Protein AF-A0A536W6Q1-F1 (afdb_monomer_lite)

pLDDT: mean 85.79, std 6.74, range [47.47, 94.06]

Structure (mmCIF, N/CA/C/O backbone):
data_AF-A0A536W6Q1-F1
#
_entry.id   AF-A0A536W6Q1-F1
#
loop_
_atom_site.group_PDB
_atom_site.id
_atom_site.type_symbol
_atom_site.label_atom_id
_atom_site.label_alt_id
_atom_site.label_comp_id
_atom_site.label_asym_id
_atom_site.label_entity_id
_atom_site.label_seq_id
_atom_site.pdbx_PDB_ins_code
_atom_site.Cartn_x
_atom_site.Cartn_y
_atom_site.Cartn_z
_atom_site.occupancy
_atom_site.B_iso_or_equiv
_atom_site.auth_seq_id
_atom_site.auth_comp_id
_atom_site.auth_asym_id
_atom_site.auth_atom_id
_atom_site.pdbx_PDB_model_num
ATOM 1 N N . MET A 1 1 ? 15.937 1.598 0.356 1.00 47.47 1 MET A N 1
ATOM 2 C CA . MET A 1 1 ? 14.646 2.320 0.290 1.00 47.47 1 MET A CA 1
ATOM 3 C C . MET A 1 1 ? 13.597 1.269 -0.009 1.00 47.47 1 MET A C 1
ATOM 5 O O . MET A 1 1 ? 13.782 0.554 -0.979 1.00 47.47 1 MET A O 1
ATOM 9 N N . SER A 1 2 ? 12.635 1.026 0.876 1.00 57.47 2 SER A N 1
ATOM 10 C CA . SER A 1 2 ? 11.781 -0.157 0.745 1.00 57.47 2 SER A CA 1
ATOM 11 C C . SER A 1 2 ? 10.466 0.165 0.039 1.00 57.47 2 SER A C 1
ATOM 13 O O . SER A 1 2 ? 9.787 1.096 0.468 1.00 57.47 2 SER A O 1
ATOM 15 N N . ASP A 1 3 ? 10.108 -0.637 -0.961 1.00 76.44 3 ASP A N 1
ATOM 16 C CA . ASP A 1 3 ? 8.867 -0.560 -1.741 1.00 76.44 3 ASP A CA 1
ATOM 17 C C . ASP A 1 3 ? 7.641 -0.859 -0.860 1.00 76.44 3 ASP A C 1
ATOM 19 O O . ASP A 1 3 ? 7.199 -2.000 -0.697 1.00 76.44 3 ASP A O 1
ATOM 23 N N . ALA A 1 4 ? 7.136 0.168 -0.182 1.00 81.12 4 ALA A N 1
ATOM 24 C CA . ALA A 1 4 ? 6.023 0.035 0.744 1.00 81.12 4 ALA A CA 1
ATOM 25 C C . ALA A 1 4 ? 5.242 1.332 0.893 1.00 81.12 4 ALA A C 1
ATOM 27 O O . ALA A 1 4 ? 5.767 2.431 0.715 1.00 81.12 4 ALA A O 1
ATOM 28 N N . TYR A 1 5 ? 3.984 1.176 1.279 1.00 85.62 5 TYR A N 1
ATOM 29 C CA . TYR A 1 5 ? 3.135 2.273 1.695 1.00 85.62 5 TYR A CA 1
ATOM 30 C C . TYR A 1 5 ? 3.221 2.423 3.215 1.00 85.62 5 TYR A C 1
ATOM 32 O O . TYR A 1 5 ? 2.963 1.469 3.949 1.00 85.62 5 TYR A O 1
ATOM 40 N N . PHE A 1 6 ? 3.581 3.613 3.689 1.00 88.38 6 PHE A N 1
ATOM 41 C CA . PHE A 1 6 ? 3.636 3.922 5.115 1.00 88.38 6 PHE A CA 1
ATOM 42 C C . PHE A 1 6 ? 2.411 4.748 5.493 1.00 88.38 6 PHE A C 1
ATOM 44 O O . PHE A 1 6 ? 2.242 5.868 5.015 1.00 88.38 6 PHE A O 1
ATOM 51 N N . ALA A 1 7 ? 1.557 4.191 6.344 1.00 88.50 7 ALA A N 1
ATOM 52 C CA . ALA A 1 7 ? 0.397 4.878 6.893 1.00 88.50 7 ALA A CA 1
ATOM 53 C C . ALA A 1 7 ? 0.620 5.127 8.385 1.00 88.50 7 ALA A C 1
ATOM 55 O O . ALA A 1 7 ? 0.991 4.208 9.113 1.00 88.50 7 ALA A O 1
ATOM 56 N N . LEU A 1 8 ? 0.402 6.357 8.845 1.00 90.69 8 LEU A N 1
ATOM 57 C CA . LEU A 1 8 ? 0.393 6.671 10.270 1.00 90.69 8 LEU A CA 1
ATOM 58 C C . LEU A 1 8 ? -1.042 6.529 10.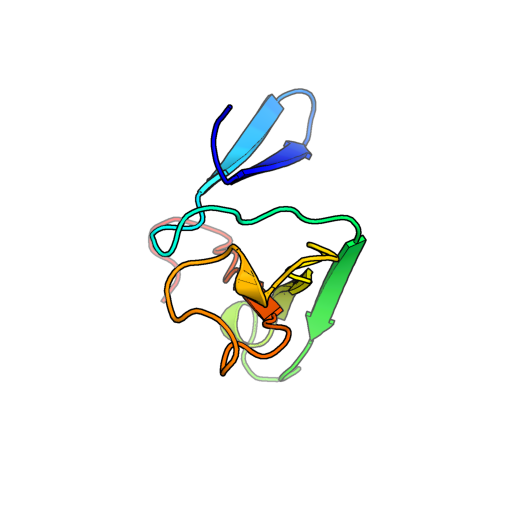780 1.00 90.69 8 LEU A C 1
ATOM 60 O O . LEU A 1 8 ? -1.913 7.299 10.384 1.00 90.69 8 LEU A O 1
ATOM 64 N N . VAL A 1 9 ? -1.282 5.537 11.634 1.00 88.56 9 VAL A N 1
ATOM 65 C CA . VAL A 1 9 ? -2.595 5.247 12.225 1.00 88.56 9 VAL A CA 1
ATOM 66 C C . VAL A 1 9 ? -2.427 5.271 13.736 1.00 88.56 9 VAL A C 1
ATOM 68 O O . VAL A 1 9 ? -1.578 4.558 14.267 1.00 88.56 9 VAL A O 1
ATOM 71 N N . ASP A 1 10 ? -3.173 6.135 14.424 1.00 91.81 10 ASP A N 1
ATOM 72 C CA . ASP A 1 10 ? -3.137 6.271 15.889 1.00 91.81 10 ASP A CA 1
ATOM 73 C C . ASP A 1 10 ? -1.713 6.418 16.467 1.00 91.81 10 ASP A C 1
ATOM 75 O O . ASP A 1 10 ? -1.348 5.819 17.479 1.00 91.81 10 ASP A O 1
ATOM 79 N N . GLY A 1 11 ? -0.861 7.185 15.777 1.00 94.06 11 GLY A N 1
ATOM 80 C CA . GLY A 1 11 ? 0.529 7.422 16.182 1.00 94.06 11 GLY A CA 1
ATOM 81 C C . GLY A 1 11 ? 1.493 6.256 15.926 1.00 94.06 11 GLY A C 1
ATOM 82 O O . GLY A 1 11 ? 2.669 6.358 16.272 1.00 94.06 11 GLY A O 1
ATOM 83 N N . LYS A 1 12 ? 1.043 5.165 15.294 1.00 92.25 12 LYS A N 1
ATOM 84 C CA . LYS A 1 12 ? 1.876 4.019 14.905 1.00 92.25 12 LYS A CA 1
ATOM 85 C C . LYS A 1 12 ? 1.997 3.915 13.389 1.00 92.25 12 LYS A C 1
ATOM 87 O O . LYS A 1 12 ? 1.026 4.068 12.651 1.00 92.25 12 LYS A O 1
ATOM 92 N N . TRP A 1 13 ? 3.205 3.619 12.918 1.00 90.19 13 TRP A N 1
ATOM 93 C CA . TRP A 1 13 ? 3.446 3.364 11.502 1.00 90.19 13 TRP A CA 1
ATOM 94 C C . TRP A 1 13 ? 2.991 1.957 11.122 1.00 90.19 13 TRP A C 1
ATOM 96 O O . TRP A 1 13 ? 3.543 0.961 11.586 1.00 90.19 13 TRP A O 1
ATOM 106 N N . VAL A 1 14 ? 2.019 1.880 10.221 1.00 89.31 14 VAL A N 1
ATOM 107 C CA . VAL A 1 14 ? 1.607 0.659 9.535 1.00 89.31 14 VAL A CA 1
ATOM 108 C C . VAL A 1 14 ? 2.313 0.618 8.184 1.00 89.31 14 VAL A C 1
ATOM 110 O O . VAL A 1 14 ? 2.185 1.532 7.370 1.00 89.31 14 VAL A O 1
ATOM 113 N N . THR A 1 15 ? 3.083 -0.445 7.947 1.00 89.25 15 THR A N 1
ATOM 114 C CA . THR A 1 15 ? 3.825 -0.634 6.693 1.00 89.25 15 THR A CA 1
ATOM 115 C C . THR A 1 15 ? 3.114 -1.656 5.812 1.00 89.25 15 THR A C 1
ATOM 117 O O . THR A 1 15 ? 3.136 -2.850 6.105 1.00 89.25 15 THR A O 1
ATOM 120 N N . LEU A 1 16 ? 2.522 -1.206 4.707 1.00 89.00 16 LEU A N 1
ATOM 121 C CA . LEU A 1 16 ? 1.910 -2.073 3.701 1.00 89.00 16 LEU A CA 1
ATOM 122 C C . LEU A 1 16 ? 2.953 -2.398 2.632 1.00 89.00 16 LEU A C 1
ATOM 124 O O . LEU A 1 16 ? 3.301 -1.566 1.791 1.00 89.00 16 LEU A O 1
ATOM 128 N N . ARG A 1 17 ? 3.497 -3.610 2.702 1.00 87.62 17 ARG A N 1
ATOM 129 C CA . ARG A 1 17 ? 4.525 -4.092 1.777 1.00 87.62 17 ARG A CA 1
ATOM 130 C C . ARG A 1 17 ? 3.892 -4.475 0.444 1.00 87.62 17 ARG A C 1
ATOM 132 O O . ARG A 1 17 ? 2.953 -5.265 0.422 1.00 87.62 17 ARG A O 1
ATOM 139 N N . VAL A 1 18 ? 4.438 -3.949 -0.651 1.00 86.06 18 VAL A N 1
ATOM 140 C CA . VAL A 1 18 ? 4.125 -4.435 -1.997 1.00 86.06 18 VAL A CA 1
ATOM 141 C C . VAL A 1 18 ? 5.258 -5.368 -2.398 1.00 86.06 18 VAL A C 1
ATOM 143 O O . VAL A 1 18 ? 6.394 -4.908 -2.524 1.00 86.06 18 VAL A O 1
ATOM 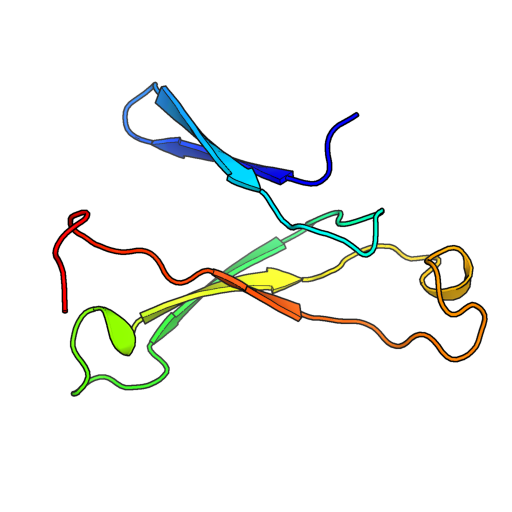146 N N . PRO A 1 19 ? 5.003 -6.680 -2.525 1.00 83.00 19 PRO A N 1
ATOM 147 C CA . PRO A 1 19 ? 6.015 -7.582 -3.040 1.00 83.00 19 PRO A CA 1
ATOM 148 C C . PRO A 1 19 ? 6.281 -7.275 -4.518 1.00 83.00 19 PRO A C 1
ATOM 150 O O . PRO A 1 19 ? 5.513 -6.569 -5.166 1.00 83.00 19 PRO A O 1
ATOM 153 N N . TYR A 1 20 ? 7.385 -7.829 -5.016 1.00 80.94 20 TYR A N 1
ATOM 154 C CA . TYR A 1 20 ? 7.824 -7.834 -6.412 1.00 80.94 20 TYR A CA 1
ATOM 155 C C . TYR A 1 20 ? 6.695 -7.679 -7.467 1.00 80.94 20 TYR A C 1
ATOM 157 O O . TYR A 1 20 ? 5.645 -8.316 -7.327 1.00 80.94 20 TYR A O 1
ATOM 165 N N . PRO A 1 21 ? 6.918 -6.938 -8.575 1.00 77.94 21 PRO A N 1
ATOM 166 C CA . PRO A 1 21 ? 8.182 -6.323 -9.005 1.00 77.94 21 PRO A CA 1
ATOM 167 C C . PRO A 1 21 ? 8.565 -5.068 -8.220 1.00 77.94 21 PRO A C 1
ATOM 169 O O . PRO A 1 21 ? 7.703 -4.292 -7.802 1.00 77.94 21 PRO A O 1
ATOM 172 N N . MET A 1 22 ? 9.870 -4.863 -8.044 1.00 81.06 22 MET A N 1
ATOM 173 C CA . MET A 1 22 ? 10.398 -3.711 -7.305 1.00 81.06 22 MET A CA 1
ATOM 174 C C . MET A 1 22 ? 10.122 -2.381 -8.021 1.00 81.06 22 MET A C 1
ATOM 176 O O . MET A 1 22 ? 9.929 -2.343 -9.236 1.00 81.06 22 MET A O 1
ATOM 180 N N . GLY A 1 23 ? 10.119 -1.284 -7.260 1.00 81.06 23 GLY A N 1
ATOM 181 C CA . GLY A 1 23 ? 9.914 0.087 -7.750 1.00 81.06 23 GLY A CA 1
ATOM 182 C C . GLY A 1 23 ? 8.551 0.698 -7.411 1.00 81.06 23 GLY A C 1
ATOM 183 O O . GLY A 1 23 ? 8.181 1.731 -7.983 1.00 81.06 23 GLY A O 1
ATOM 184 N N . PHE A 1 24 ? 7.775 0.061 -6.524 1.00 85.19 24 PHE A N 1
ATOM 185 C CA . PHE A 1 24 ? 6.484 0.594 -6.102 1.00 85.19 24 PHE A CA 1
ATOM 186 C C . PHE A 1 24 ? 6.671 1.933 -5.393 1.00 85.19 24 PHE A C 1
ATOM 188 O O . PHE A 1 24 ? 7.219 2.028 -4.296 1.00 85.19 24 PHE A O 1
ATOM 195 N N . TYR A 1 25 ? 6.139 2.972 -6.027 1.00 83.69 25 TYR A N 1
ATOM 196 C CA . TYR A 1 25 ? 6.128 4.322 -5.501 1.00 83.69 25 TYR A CA 1
ATOM 197 C C . TYR A 1 25 ? 4.718 4.891 -5.606 1.00 83.69 25 TYR A C 1
ATOM 199 O O . TYR A 1 25 ? 4.211 5.109 -6.710 1.00 83.69 25 TYR A O 1
ATOM 207 N N . ALA A 1 26 ? 4.087 5.134 -4.461 1.00 83.38 26 ALA A N 1
ATOM 208 C CA . AL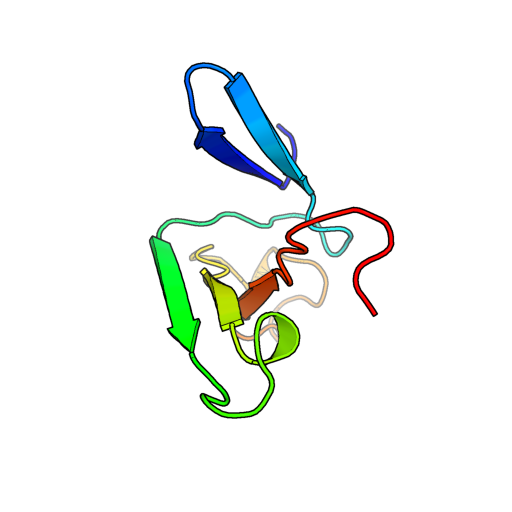A A 1 26 ? 2.765 5.734 -4.402 1.00 83.38 26 ALA A CA 1
ATOM 209 C C . ALA A 1 26 ? 2.877 7.251 -4.246 1.00 83.38 26 ALA A C 1
ATOM 211 O O . ALA A 1 26 ? 3.473 7.740 -3.289 1.00 83.38 26 ALA A O 1
ATOM 212 N N . LYS A 1 27 ? 2.272 8.003 -5.169 1.00 84.19 27 LYS A N 1
ATOM 213 C CA . LYS A 1 27 ? 2.024 9.443 -4.977 1.00 84.19 27 LYS A CA 1
ATOM 214 C C . LYS A 1 27 ? 0.661 9.711 -4.371 1.00 84.19 27 LYS A C 1
ATOM 216 O O . LYS A 1 27 ? 0.445 10.773 -3.799 1.00 84.19 27 LYS A O 1
ATOM 221 N N . TRP A 1 28 ? -0.262 8.777 -4.556 1.00 83.62 28 TRP A N 1
ATOM 222 C CA . TRP A 1 28 ? -1.643 8.973 -4.188 1.00 83.62 28 TRP A CA 1
ATOM 223 C C . TRP A 1 28 ? -2.349 7.647 -3.931 1.00 83.62 28 TRP A C 1
ATOM 225 O O . TRP A 1 28 ? -1.985 6.612 -4.509 1.00 83.62 28 TRP A O 1
ATOM 235 N N . SER A 1 29 ? -3.352 7.700 -3.061 1.00 87.69 29 SER A N 1
ATOM 236 C CA . SER A 1 29 ? -4.159 6.559 -2.657 1.00 87.69 29 SER A CA 1
ATOM 237 C C . SER A 1 29 ? -5.624 6.937 -2.455 1.00 87.69 29 SER A C 1
ATOM 239 O O . SER A 1 29 ? -5.949 8.070 -2.103 1.00 87.69 29 SER A O 1
ATOM 241 N N . GLU A 1 30 ? -6.497 5.953 -2.661 1.00 89.31 30 GLU A N 1
ATOM 242 C CA . GLU A 1 30 ? -7.948 6.070 -2.511 1.00 89.31 30 GLU A CA 1
ATOM 243 C C . GLU A 1 30 ? -8.512 4.939 -1.674 1.00 89.31 30 GLU A C 1
ATOM 245 O O . GLU A 1 30 ? -8.261 3.766 -1.952 1.00 89.31 30 GLU A O 1
ATOM 250 N N . GLY A 1 31 ? -9.362 5.277 -0.707 1.00 90.94 31 GLY A N 1
ATOM 251 C CA . GLY A 1 31 ? -10.295 4.310 -0.141 1.00 90.94 31 GLY A CA 1
ATOM 252 C C . GLY A 1 31 ? -11.466 4.114 -1.099 1.00 90.94 31 GLY A C 1
ATOM 253 O O . GLY A 1 31 ? -12.152 5.077 -1.431 1.00 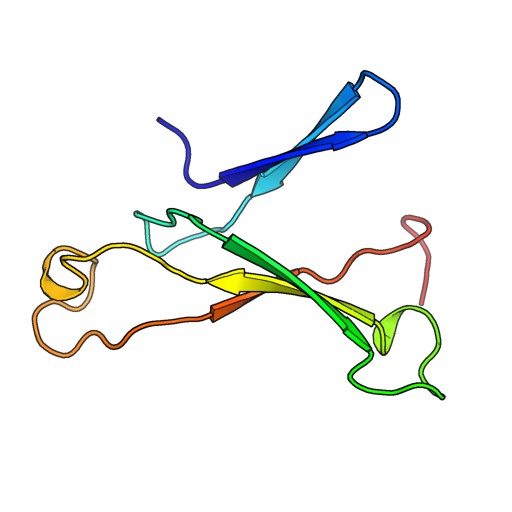90.94 31 GLY A O 1
ATOM 254 N N . ARG A 1 32 ? -11.708 2.877 -1.539 1.00 90.06 32 ARG A N 1
ATOM 255 C CA . ARG A 1 32 ? -12.827 2.538 -2.428 1.00 90.06 32 ARG A CA 1
ATOM 256 C C . ARG A 1 32 ? -13.708 1.458 -1.817 1.00 90.06 32 ARG A C 1
ATOM 258 O O . ARG A 1 32 ? -13.218 0.514 -1.194 1.00 90.06 32 ARG A O 1
ATOM 265 N N . ILE A 1 33 ? -15.013 1.607 -2.027 1.00 91.88 33 ILE A N 1
ATOM 266 C CA . ILE A 1 33 ? -16.025 0.583 -1.762 1.00 91.88 33 ILE A CA 1
ATOM 267 C C . ILE A 1 33 ? -16.397 -0.002 -3.125 1.00 91.88 33 ILE A C 1
ATOM 269 O O . ILE A 1 33 ? -17.129 0.625 -3.883 1.00 91.88 33 ILE A O 1
ATOM 273 N N . ASP A 1 34 ? -15.831 -1.161 -3.452 1.00 89.25 34 ASP A N 1
ATOM 274 C CA . ASP A 1 34 ? -16.107 -1.868 -4.706 1.00 89.25 34 ASP A CA 1
ATOM 275 C C . ASP A 1 34 ? -17.423 -2.669 -4.618 1.00 89.25 34 ASP A C 1
ATOM 277 O O . ASP A 1 34 ? -18.101 -2.835 -5.627 1.00 89.25 34 ASP A O 1
ATOM 281 N N . ASP A 1 35 ? -17.810 -3.134 -3.422 1.00 91.94 35 ASP A N 1
ATOM 282 C CA . ASP A 1 35 ? -19.096 -3.801 -3.166 1.00 91.94 35 ASP A CA 1
ATOM 283 C C . ASP A 1 35 ? -19.643 -3.400 -1.777 1.00 91.94 35 ASP A C 1
ATOM 285 O O . ASP A 1 35 ? -19.022 -3.717 -0.757 1.00 91.94 35 ASP A O 1
ATOM 289 N N . PRO A 1 36 ? -20.788 -2.695 -1.691 1.00 91.00 36 PRO A N 1
ATOM 290 C CA . PRO A 1 36 ? -21.363 -2.290 -0.410 1.00 91.00 36 PRO A CA 1
ATOM 291 C C . PRO A 1 36 ? -21.922 -3.464 0.413 1.00 91.00 36 PRO A C 1
ATOM 293 O O . PRO A 1 36 ? -22.005 -3.347 1.636 1.00 91.00 36 PRO A O 1
ATOM 296 N N . ASN A 1 37 ? -22.268 -4.590 -0.220 1.00 93.56 37 ASN A N 1
ATOM 297 C CA . ASN A 1 37 ? -22.875 -5.759 0.424 1.00 93.56 37 ASN A CA 1
ATOM 298 C C . ASN A 1 37 ? -21.836 -6.782 0.912 1.00 93.56 37 ASN A C 1
ATOM 300 O O . ASN A 1 37 ? -22.122 -7.562 1.817 1.00 93.56 37 ASN A O 1
ATOM 304 N N . ALA A 1 38 ? -20.613 -6.764 0.375 1.00 88.69 38 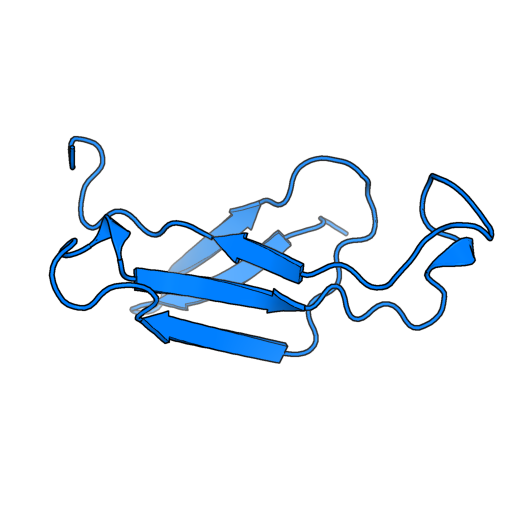ALA A N 1
ATOM 305 C CA . ALA A 1 38 ? -19.542 -7.700 0.747 1.00 88.69 38 ALA A CA 1
ATOM 306 C C . ALA A 1 38 ? -18.798 -7.341 2.055 1.00 88.69 38 ALA A C 1
ATOM 308 O O . ALA A 1 38 ? -17.723 -7.882 2.342 1.00 88.69 38 ALA A O 1
ATOM 309 N N . GLY A 1 39 ? -19.333 -6.413 2.855 1.00 89.12 39 GLY A N 1
ATOM 310 C CA . GLY A 1 39 ? -18.756 -6.012 4.139 1.00 89.12 39 GLY A CA 1
ATOM 311 C C . GLY A 1 39 ? -17.328 -5.473 4.006 1.00 89.12 39 GLY A C 1
ATOM 312 O O . GLY A 1 39 ? -17.046 -4.611 3.174 1.00 89.12 39 GLY A O 1
ATOM 313 N N . TRP A 1 40 ? -16.405 -5.973 4.832 1.00 89.19 40 TRP A N 1
ATOM 314 C CA . TRP A 1 40 ? -15.007 -5.525 4.829 1.00 89.19 40 TRP A CA 1
ATOM 315 C C . TRP A 1 40 ? -14.253 -5.918 3.546 1.00 89.19 40 TRP A C 1
ATOM 317 O O . TRP A 1 40 ? -13.379 -5.178 3.107 1.00 89.19 40 TRP A O 1
ATOM 327 N N . LYS A 1 41 ? -14.620 -7.034 2.896 1.00 90.56 41 LYS A N 1
ATOM 328 C CA . LYS A 1 41 ? -14.001 -7.491 1.635 1.00 90.56 41 LYS A CA 1
ATOM 329 C C . LYS A 1 41 ? -14.365 -6.619 0.440 1.00 90.56 41 LYS A C 1
ATOM 331 O O . LYS A 1 41 ? -13.600 -6.534 -0.519 1.00 90.56 41 LYS A O 1
ATOM 336 N N . GLY A 1 42 ? -15.529 -5.978 0.505 1.00 90.38 42 GLY A N 1
ATOM 337 C CA . GLY A 1 42 ? -15.986 -5.025 -0.498 1.00 90.38 42 GLY A CA 1
ATOM 338 C C . GLY A 1 42 ? -15.269 -3.679 -0.427 1.00 90.38 42 GLY A C 1
ATOM 339 O O . GLY A 1 42 ? -15.464 -2.838 -1.298 1.00 90.38 42 GLY A O 1
ATOM 340 N N . ARG A 1 43 ? -14.424 -3.460 0.587 1.00 92.00 43 ARG A N 1
ATOM 341 C CA . ARG A 1 43 ? -13.665 -2.225 0.788 1.00 92.00 43 ARG A CA 1
ATOM 342 C C . ARG A 1 43 ? -12.182 -2.489 0.590 1.00 92.00 43 ARG A C 1
ATOM 344 O O . ARG A 1 43 ? -11.648 -3.508 1.021 1.00 92.00 43 ARG A O 1
ATOM 351 N N . SER A 1 44 ? -11.496 -1.564 -0.062 1.00 91.56 44 SER A N 1
ATOM 352 C CA . SER A 1 44 ? -10.051 -1.670 -0.244 1.00 91.56 44 SER A CA 1
ATOM 353 C C . SER A 1 44 ? -9.400 -0.311 -0.408 1.00 91.56 44 SER A C 1
ATOM 355 O O . SER A 1 44 ? -10.030 0.652 -0.844 1.00 91.56 44 SER A O 1
ATOM 357 N N . LEU A 1 45 ? -8.125 -0.247 -0.040 1.00 91.56 45 LEU A N 1
ATOM 358 C CA . LEU A 1 45 ? -7.286 0.900 -0.341 1.00 91.56 45 LEU A CA 1
ATOM 359 C C . LEU A 1 45 ? -6.584 0.631 -1.669 1.00 91.56 45 LEU A C 1
ATOM 361 O O . LEU A 1 45 ? -5.951 -0.408 -1.842 1.00 91.56 45 LEU A O 1
ATOM 365 N N . TRP A 1 46 ? -6.673 1.566 -2.599 1.00 90.69 46 TRP A N 1
ATOM 366 C CA . TRP A 1 46 ? -5.999 1.490 -3.884 1.00 90.69 46 TRP A CA 1
ATOM 367 C C . TRP A 1 46 ? -4.820 2.451 -3.903 1.00 90.69 46 TRP A C 1
ATOM 369 O O . TRP A 1 46 ? -4.952 3.620 -3.549 1.00 90.69 46 TRP A O 1
ATOM 379 N N . GLY A 1 47 ? -3.654 1.950 -4.304 1.00 89.94 47 GLY A N 1
ATOM 380 C CA . GLY A 1 47 ? -2.435 2.733 -4.471 1.00 89.94 47 GLY A CA 1
ATOM 381 C C . GLY A 1 47 ? -1.999 2.736 -5.928 1.00 89.94 47 GLY A C 1
ATOM 382 O O . GLY A 1 47 ? -1.867 1.681 -6.550 1.00 89.94 47 GLY A O 1
ATOM 383 N N . THR A 1 48 ? -1.751 3.918 -6.483 1.00 87.56 48 THR A N 1
ATOM 384 C CA . THR A 1 48 ? -1.280 4.043 -7.867 1.00 87.56 48 THR A CA 1
ATOM 385 C C . THR A 1 48 ? 0.226 3.833 -7.946 1.00 87.56 48 THR A C 1
ATOM 387 O O . THR A 1 48 ? 0.994 4.465 -7.216 1.00 87.56 48 THR A O 1
ATOM 390 N N . TYR A 1 49 ? 0.671 2.986 -8.874 1.00 85.31 49 TYR A N 1
ATOM 391 C CA . TYR A 1 49 ? 2.089 2.843 -9.185 1.00 85.31 49 TYR A CA 1
ATOM 392 C C . TYR A 1 49 ? 2.529 4.078 -9.981 1.00 85.31 49 TYR A C 1
ATOM 394 O O . TYR A 1 49 ? 2.385 4.157 -11.198 1.00 85.31 49 TYR A O 1
ATOM 402 N N . SER A 1 50 ? 3.020 5.086 -9.268 1.00 80.88 50 SER A N 1
ATOM 403 C CA . SER A 1 50 ? 3.150 6.464 -9.754 1.00 80.88 50 SER A CA 1
ATOM 404 C C . SER A 1 50 ? 4.533 6.806 -10.315 1.00 80.88 50 SER A C 1
ATOM 406 O O . SER A 1 50 ? 4.880 7.992 -10.449 1.00 80.88 50 SER A O 1
ATOM 408 N N . THR A 1 51 ? 5.349 5.789 -10.611 1.00 82.00 51 THR A N 1
ATOM 409 C CA . THR A 1 51 ? 6.623 6.010 -11.295 1.00 82.00 51 THR A CA 1
ATOM 410 C C . THR A 1 51 ? 6.369 6.604 -12.679 1.00 82.00 51 THR A C 1
ATOM 412 O O . THR A 1 51 ? 5.482 6.169 -13.410 1.00 82.00 51 THR A O 1
ATOM 415 N N . ARG A 1 52 ? 7.142 7.629 -13.045 1.00 82.44 52 ARG A N 1
ATOM 416 C CA . ARG A 1 52 ? 7.047 8.257 -14.376 1.00 82.44 52 ARG A CA 1
ATOM 417 C C . ARG A 1 52 ? 7.804 7.467 -15.441 1.00 82.44 52 ARG A C 1
ATOM 419 O O . ARG A 1 52 ? 7.569 7.651 -16.626 1.00 82.44 52 ARG A O 1
ATOM 426 N N . THR A 1 53 ? 8.704 6.591 -15.015 1.00 85.56 53 THR A N 1
ATOM 427 C CA . THR A 1 53 ? 9.595 5.810 -15.870 1.00 85.56 53 THR A CA 1
ATOM 428 C C . THR A 1 53 ? 9.263 4.328 -15.740 1.00 85.56 53 THR A C 1
ATOM 430 O O . THR A 1 53 ? 10.088 3.518 -15.331 1.00 85.56 53 THR A O 1
ATOM 433 N N . VAL A 1 54 ? 8.025 3.958 -16.083 1.00 82.88 54 VAL A N 1
ATOM 434 C CA . VAL A 1 54 ? 7.537 2.564 -15.997 1.00 82.88 54 VAL A CA 1
ATOM 435 C C . VAL A 1 54 ? 8.404 1.574 -16.787 1.00 82.88 54 VAL A C 1
ATOM 437 O O . VAL A 1 54 ? 8.503 0.412 -16.415 1.00 82.88 54 VAL A O 1
ATOM 440 N N . PHE A 1 55 ? 9.107 2.045 -17.819 1.00 83.38 55 PHE A N 1
ATOM 441 C CA . PHE A 1 55 ? 10.037 1.252 -18.623 1.00 83.38 55 PHE A CA 1
ATOM 442 C C . PHE A 1 55 ? 11.372 0.922 -17.932 1.00 83.38 55 PHE A C 1
ATOM 444 O O . PHE A 1 55 ? 12.117 0.087 -18.437 1.00 83.38 55 PHE A O 1
ATOM 451 N N . HIS A 1 56 ? 11.689 1.568 -16.803 1.00 85.75 56 HIS A N 1
ATOM 452 C CA . HIS A 1 56 ? 12.813 1.190 -15.937 1.00 85.75 56 HIS A CA 1
ATOM 453 C C . HIS A 1 56 ? 12.424 0.139 -14.890 1.00 85.75 56 HIS A C 1
ATOM 455 O O . HIS A 1 56 ? 13.295 -0.395 -14.209 1.00 85.75 56 HIS A O 1
ATOM 461 N N . VAL A 1 57 ? 11.129 -0.148 -14.747 1.00 81.56 57 VAL A N 1
ATOM 462 C CA . VAL A 1 57 ? 10.649 -1.266 -13.934 1.00 81.56 57 VAL A CA 1
ATOM 463 C C . VAL A 1 57 ? 10.836 -2.553 -14.732 1.00 81.56 57 VAL A C 1
ATOM 465 O O . VAL A 1 57 ? 10.797 -2.564 -15.965 1.00 81.56 57 VAL A O 1
ATOM 468 N N . GLU A 1 58 ? 11.041 -3.650 -14.021 1.00 81.38 58 GLU A N 1
ATOM 469 C CA . GLU A 1 58 ? 11.169 -4.980 -14.596 1.00 81.38 58 GLU A CA 1
ATOM 470 C C . GLU A 1 58 ? 10.015 -5.327 -15.545 1.00 81.38 58 GLU A C 1
ATOM 472 O O . GLU A 1 58 ? 8.842 -5.145 -15.211 1.00 81.38 58 GLU A O 1
ATOM 477 N N . GLY A 1 59 ? 10.357 -5.775 -16.754 1.00 80.94 59 GLY A N 1
ATOM 478 C CA . GLY A 1 59 ? 9.436 -5.878 -17.895 1.00 80.94 59 GLY A CA 1
ATOM 479 C C . GLY A 1 59 ? 9.694 -4.840 -18.996 1.00 80.94 59 GLY A C 1
ATOM 480 O O . GLY A 1 59 ? 9.218 -5.005 -20.116 1.00 80.94 59 GLY A O 1
ATOM 481 N N . GLY A 1 60 ? 10.509 -3.812 -18.732 1.00 84.00 60 GLY A N 1
ATOM 482 C CA . GLY A 1 60 ? 11.016 -2.909 -19.765 1.00 84.00 60 GLY A CA 1
ATOM 483 C C . GLY A 1 60 ? 9.922 -2.075 -20.440 1.00 84.00 60 GLY A C 1
ATOM 484 O O . GLY A 1 60 ? 8.926 -1.706 -19.825 1.00 84.00 60 GLY A O 1
ATOM 485 N N . LYS A 1 61 ? 10.108 -1.752 -21.723 1.00 84.69 61 LYS A N 1
ATOM 486 C CA . LYS A 1 61 ? 9.275 -0.788 -22.472 1.00 84.69 61 LYS A CA 1
ATOM 487 C C . LYS A 1 61 ? 7.795 -1.172 -22.610 1.00 84.69 61 LYS A C 1
ATOM 489 O O . LYS A 1 61 ? 6.978 -0.281 -22.808 1.00 84.69 61 LYS A O 1
ATOM 494 N N . GLU A 1 62 ? 7.452 -2.448 -22.453 1.00 84.56 62 GLU A N 1
ATOM 495 C CA . GLU A 1 62 ? 6.066 -2.939 -22.516 1.00 84.56 62 GLU A CA 1
ATOM 496 C C . GLU A 1 62 ? 5.276 -2.682 -21.221 1.00 84.56 62 GLU A C 1
ATOM 498 O O . GLU A 1 62 ? 4.063 -2.909 -21.158 1.00 84.56 62 GLU A O 1
ATOM 503 N N . ASN A 1 63 ? 5.939 -2.206 -20.160 1.00 83.56 63 ASN A N 1
ATOM 504 C CA . ASN A 1 63 ? 5.272 -1.945 -18.896 1.00 83.56 63 ASN A CA 1
ATOM 5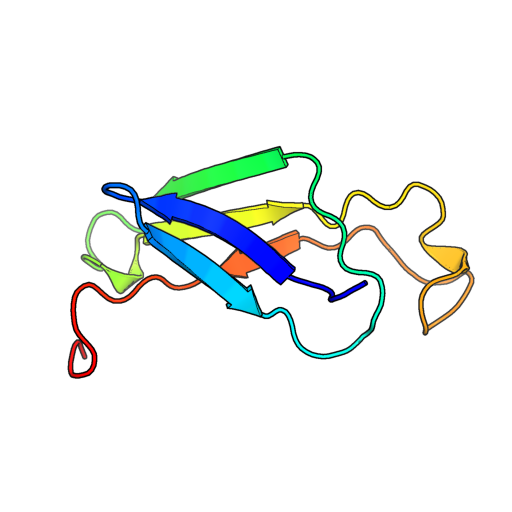05 C C . ASN A 1 63 ? 4.248 -0.818 -19.000 1.00 83.56 63 ASN A C 1
ATOM 507 O O . ASN A 1 63 ? 4.522 0.291 -19.457 1.00 83.56 63 ASN A O 1
ATOM 511 N N . ARG A 1 64 ? 3.066 -1.102 -18.458 1.00 84.00 64 ARG A N 1
ATOM 512 C CA . ARG A 1 64 ? 1.971 -0.145 -18.316 1.00 84.00 64 ARG A CA 1
ATOM 513 C C . ARG A 1 64 ? 1.863 0.346 -16.874 1.00 84.00 64 ARG A C 1
ATOM 515 O O . ARG A 1 64 ? 2.303 -0.362 -15.965 1.00 84.00 64 ARG A O 1
ATOM 522 N N . PRO A 1 65 ? 1.253 1.521 -16.643 1.00 83.56 65 PRO A N 1
ATOM 523 C CA . PRO A 1 65 ? 0.866 1.949 -15.306 1.00 83.56 65 PRO A CA 1
ATOM 524 C C . PRO A 1 65 ? 0.022 0.872 -14.622 1.00 83.56 65 PRO A C 1
ATOM 526 O O . PRO A 1 65 ? -0.881 0.297 -15.230 1.00 83.56 65 PRO A O 1
ATOM 529 N N . ARG A 1 66 ? 0.330 0.594 -13.356 1.00 84.88 66 ARG A N 1
ATOM 530 C CA . ARG A 1 66 ? -0.361 -0.412 -12.545 1.00 84.88 66 ARG A CA 1
ATOM 531 C C . ARG A 1 66 ? -1.018 0.257 -11.347 1.00 84.88 66 ARG A C 1
ATOM 533 O O . ARG A 1 66 ? -0.595 1.325 -10.901 1.00 84.88 66 ARG A O 1
ATOM 540 N N . VAL A 1 67 ? -2.029 -0.397 -10.799 1.00 87.88 67 VAL A N 1
ATOM 541 C CA . VAL A 1 67 ? -2.645 -0.012 -9.529 1.00 87.88 67 VAL A CA 1
ATOM 542 C C . VAL A 1 67 ? -2.608 -1.230 -8.619 1.00 87.88 67 VAL A C 1
ATOM 544 O O . VAL A 1 67 ? -2.782 -2.357 -9.079 1.00 87.88 67 VAL A O 1
ATOM 547 N N . VAL A 1 68 ? -2.336 -1.009 -7.339 1.00 89.12 68 VAL A N 1
ATOM 548 C CA . VAL A 1 68 ? -2.280 -2.054 -6.318 1.00 89.12 68 VAL A CA 1
ATOM 549 C C . VAL A 1 68 ? -3.518 -1.938 -5.441 1.00 89.12 68 VAL A C 1
ATOM 551 O O . VAL A 1 68 ? -3.825 -0.853 -4.947 1.00 89.12 68 VAL A O 1
ATOM 554 N N . LYS A 1 69 ? -4.213 -3.060 -5.241 1.00 91.12 69 LYS A N 1
ATOM 555 C CA . LYS A 1 69 ? -5.335 -3.184 -4.308 1.00 91.12 69 LYS A CA 1
ATOM 556 C C . LYS A 1 69 ? -4.828 -3.755 -2.988 1.00 91.12 69 LYS A C 1
ATOM 558 O O . LYS A 1 69 ? -4.373 -4.895 -2.938 1.00 91.12 69 LYS A O 1
ATOM 563 N N . PHE A 1 70 ? -4.942 -2.983 -1.918 1.00 89.94 70 PHE A N 1
ATOM 564 C CA . PHE A 1 70 ? -4.678 -3.427 -0.556 1.00 89.94 70 PHE A CA 1
ATOM 565 C C . PHE A 1 70 ? -5.991 -3.825 0.109 1.00 89.94 70 PHE A C 1
ATOM 567 O O . PHE A 1 70 ? -6.894 -3.005 0.299 1.00 89.94 70 PHE A O 1
ATOM 574 N N . GLN A 1 71 ? -6.090 -5.097 0.479 1.00 89.19 71 GLN A N 1
ATOM 575 C CA . GLN A 1 71 ? -7.216 -5.609 1.243 1.00 89.19 71 GLN A CA 1
ATOM 576 C C . GLN A 1 71 ? -6.917 -5.461 2.738 1.00 89.19 71 GLN A C 1
ATOM 578 O O . GLN A 1 71 ? -6.042 -6.139 3.277 1.00 89.19 71 GLN A O 1
ATOM 583 N N . LEU A 1 72 ? -7.636 -4.554 3.396 1.00 87.44 72 LEU A N 1
ATOM 584 C CA . LEU A 1 72 ? -7.460 -4.253 4.814 1.00 87.44 72 LEU A CA 1
ATOM 585 C C . LEU A 1 72 ? -8.457 -5.080 5.625 1.00 87.44 72 LEU A C 1
ATOM 587 O O . LEU A 1 72 ? -9.667 -4.880 5.529 1.00 87.44 72 LEU A O 1
ATOM 591 N N . ARG A 1 73 ? -7.940 -6.036 6.398 1.00 88.31 73 ARG A N 1
ATOM 592 C CA . ARG A 1 73 ? -8.751 -6.842 7.313 1.00 88.31 73 ARG A CA 1
ATOM 593 C C . ARG A 1 73 ? -8.998 -6.075 8.615 1.00 88.31 73 ARG A C 1
ATOM 595 O O . ARG A 1 73 ? -8.055 -5.458 9.110 1.00 88.31 73 ARG A O 1
ATOM 602 N N . PRO A 1 74 ? -10.215 -6.129 9.182 1.00 88.44 74 PRO A N 1
ATOM 603 C CA . PRO A 1 74 ? -10.480 -5.568 10.506 1.00 88.44 74 PRO A CA 1
ATOM 604 C C . PRO A 1 74 ? -9.763 -6.354 11.615 1.00 88.44 74 PRO A C 1
ATOM 606 O O . PRO A 1 74 ? -9.318 -5.764 12.594 1.00 88.44 74 PRO A O 1
ATOM 609 N N . ASP A 1 75 ? -9.605 -7.667 11.437 1.00 86.56 75 ASP A N 1
ATOM 610 C CA . ASP A 1 75 ? -8.917 -8.570 12.358 1.00 86.56 75 ASP A CA 1
ATOM 611 C C . ASP A 1 75 ? -8.247 -9.726 11.572 1.00 86.56 75 ASP A C 1
ATOM 613 O O . ASP A 1 75 ? -8.620 -9.994 10.425 1.00 86.56 75 ASP A O 1
ATOM 617 N N . PRO A 1 76 ? -7.231 -10.411 12.127 1.00 85.50 76 PRO A N 1
ATOM 618 C CA . PRO A 1 76 ? -6.474 -11.427 11.389 1.00 85.50 76 PRO A CA 1
ATOM 619 C C . PRO A 1 76 ? -7.284 -12.678 11.011 1.00 85.50 76 PRO A C 1
ATOM 621 O O . PRO A 1 76 ? -6.866 -13.405 10.110 1.00 85.50 76 PRO A O 1
ATOM 624 N N . LEU A 1 77 ? -8.423 -12.932 11.662 1.00 87.81 77 LEU A N 1
ATOM 625 C CA . LEU A 1 77 ? -9.293 -14.088 11.427 1.00 87.81 77 LEU A CA 1
ATOM 626 C C . LEU A 1 77 ? -10.551 -13.725 10.622 1.00 87.81 77 LEU A C 1
ATOM 628 O O . LEU A 1 77 ? -11.387 -14.594 10.373 1.00 87.81 77 LEU A O 1
ATOM 632 N N . ALA A 1 78 ? -10.667 -12.469 10.179 1.00 84.31 78 ALA A N 1
ATOM 633 C CA . ALA A 1 78 ? -11.762 -11.997 9.350 1.00 84.31 78 ALA A CA 1
ATOM 634 C C . ALA A 1 78 ? -11.839 -12.826 8.064 1.00 84.31 78 ALA A C 1
ATOM 636 O O . ALA A 1 78 ? -10.886 -12.856 7.271 1.00 84.31 78 ALA A O 1
ATOM 637 N N . ASN A 1 79 ? -12.984 -13.486 7.881 1.00 75.75 79 ASN A N 1
ATOM 638 C CA . ASN A 1 79 ? -13.250 -14.423 6.795 1.00 75.75 79 ASN A CA 1
ATOM 639 C C . ASN A 1 79 ? -14.236 -13.903 5.767 1.00 75.75 79 ASN A C 1
ATOM 641 O O . ASN A 1 79 ? -14.824 -12.807 5.918 1.00 75.75 79 ASN A O 1
#

Sequence (79 aa):
MSDAYFALVDGKWVTLRVPYPMGFYAKWSEGRIDDPNAGWKGRSLWGTYSTRTVFHVEGGKENRPRVVKFQLRPDPLAN

Radius of gyration: 14.36 Å; chains: 1; bounding box: 38×24×39 Å

Secondary structure (DSSP, 8-state):
---EEEEEETTEEEEEE--SSS---EEEEEEEES-SSSTTTTEEEEEEE--S-GGGSTTGGGPPP-EEEE---SSTT--

Foldseek 3Di:
DAQWDWDQDPNDTDTGHDDDPPQQDFPDKDWDQCDPPVPLQSIWIKTWSPDPPQLPTPPHPPGDTDIDTGRDDPDPPRD